Protein AF-A0A392RDR0-F1 (afdb_monomer)

Sequence (108 aa):
MLLKVFSWLFMRGRRVVRVLVFDHEIEKTAKANRKAARLARKAARLASVTQDISEEVVSSPHTSDDETNIMAAHNPAPPPPPPRRTLGDYGQRNNGEFANLGFQPANP

Secondary structure (DSSP, 8-state):
-HHHHHHHHH-------------HHHHHHHHHHHHHHHHHHHHHHHHHHHHHTTSSS------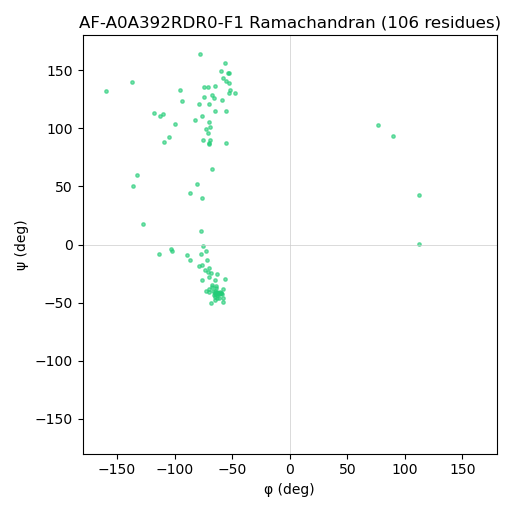------TTSTTSPPPPPPPPPPPGGGGS---SS--S--S------

Foldseek 3Di:
DVVVVVVVVPCPDDDDPDDDDDDPVVVVVVVVVVVVVVVVVVVVVVVVVVVVCVPDPDDDDDPDPDPPDPPPPPDDPPPPDPDDDDPVNVPDPDPPDCPPPDDDPPDD

Radius of gyration: 30.84 Å; Cα contacts (8 Å, |Δi|>4): 2; chains: 1; bounding box: 65×70×78 Å

Organism: NCBI:txid97028

Mean predicted aligned error: 21.56 Å

Structure (mmCIF, N/CA/C/O backbone):
data_AF-A0A392RDR0-F1
#
_entry.id   AF-A0A392RDR0-F1
#
loop_
_atom_site.group_PDB
_atom_site.id
_atom_site.type_symbol
_atom_site.label_atom_id
_atom_site.label_alt_id
_atom_site.label_comp_id
_atom_site.label_asym_id
_atom_site.label_entity_id
_atom_site.label_seq_id
_atom_site.pdbx_PDB_ins_code
_atom_site.Cartn_x
_atom_site.Cartn_y
_atom_site.Cartn_z
_atom_site.occupancy
_atom_site.B_iso_or_equiv
_atom_site.auth_seq_id
_atom_site.auth_comp_id
_atom_site.auth_asym_id
_atom_site.auth_atom_id
_atom_site.pdbx_PDB_model_num
ATOM 1 N N . MET A 1 1 ? 0.870 36.997 4.710 1.00 59.28 1 MET A N 1
ATOM 2 C CA . MET A 1 1 ? 1.284 35.617 5.076 1.00 59.28 1 MET A CA 1
ATOM 3 C C . MET A 1 1 ? 0.355 34.536 4.512 1.00 59.28 1 MET A C 1
ATOM 5 O O . MET A 1 1 ? 0.848 33.475 4.159 1.00 59.28 1 MET A O 1
ATOM 9 N N . LEU A 1 2 ? -0.942 34.817 4.334 1.00 58.28 2 LEU A N 1
ATOM 10 C CA . LEU A 1 2 ? -1.951 33.858 3.855 1.00 58.28 2 LEU A CA 1
ATOM 11 C C . LEU A 1 2 ? -1.731 33.332 2.417 1.00 58.28 2 LEU A C 1
ATOM 13 O O . LEU A 1 2 ? -1.929 32.151 2.154 1.00 58.28 2 LEU A O 1
ATOM 17 N N . LEU A 1 3 ? -1.225 34.169 1.501 1.00 57.44 3 LEU A N 1
ATOM 18 C CA . LEU A 1 3 ? -0.970 33.773 0.103 1.00 57.44 3 LEU A CA 1
ATOM 19 C C . LEU A 1 3 ? 0.170 32.746 -0.067 1.00 57.44 3 LEU A C 1
ATOM 21 O O . LEU A 1 3 ? 0.182 31.994 -1.037 1.00 57.44 3 LEU A O 1
ATOM 25 N N . LYS A 1 4 ? 1.122 32.679 0.877 1.00 56.97 4 LYS A N 1
ATOM 26 C CA . LYS A 1 4 ? 2.247 31.726 0.814 1.00 56.97 4 LYS A CA 1
ATOM 27 C C . LYS A 1 4 ? 1.828 30.298 1.175 1.00 56.97 4 LYS A C 1
ATOM 29 O O . LYS A 1 4 ? 2.373 29.354 0.612 1.00 56.97 4 LYS A O 1
ATOM 34 N N . VAL A 1 5 ? 0.833 30.144 2.051 1.00 60.75 5 VAL A N 1
ATOM 35 C CA . VAL A 1 5 ? 0.293 28.831 2.448 1.00 60.75 5 VAL A CA 1
ATOM 36 C C . VAL A 1 5 ? -0.484 28.191 1.294 1.00 60.75 5 VAL A C 1
ATOM 38 O O . VAL A 1 5 ? -0.349 26.996 1.040 1.00 60.75 5 VAL A O 1
ATOM 41 N N . PHE A 1 6 ? -1.227 28.995 0.527 1.00 58.59 6 PHE A N 1
ATOM 42 C CA . PHE A 1 6 ? -1.997 28.512 -0.624 1.00 58.59 6 PHE A CA 1
ATOM 43 C C . PHE A 1 6 ? -1.110 28.015 -1.777 1.00 58.59 6 PHE A C 1
ATOM 45 O O . PHE A 1 6 ? -1.437 27.024 -2.425 1.00 58.59 6 PHE A O 1
ATOM 52 N N . SER A 1 7 ? 0.047 28.653 -1.992 1.00 58.53 7 SER A N 1
ATOM 53 C CA . SER A 1 7 ? 1.023 28.227 -3.006 1.00 58.53 7 SER A CA 1
ATOM 54 C C . SER A 1 7 ? 1.606 26.833 -2.712 1.00 58.53 7 SER A C 1
ATOM 56 O O . SER A 1 7 ? 1.759 26.016 -3.620 1.00 58.53 7 SER A O 1
ATOM 58 N N . TRP A 1 8 ? 1.841 26.503 -1.434 1.00 58.00 8 TRP A N 1
ATOM 59 C CA . TRP A 1 8 ? 2.312 25.172 -1.025 1.00 58.00 8 TRP A CA 1
ATOM 60 C C . TRP A 1 8 ? 1.253 24.078 -1.246 1.00 58.00 8 TRP A C 1
ATOM 62 O O . TRP A 1 8 ? 1.584 22.974 -1.676 1.00 58.00 8 TRP A O 1
ATOM 72 N N . LEU A 1 9 ? -0.030 24.397 -1.036 1.00 62.50 9 LEU A N 1
ATOM 73 C CA . LEU A 1 9 ? -1.141 23.454 -1.213 1.00 62.50 9 LEU A CA 1
ATOM 74 C C . LEU A 1 9 ? -1.402 23.085 -2.691 1.00 62.50 9 LEU A C 1
ATOM 76 O O . LEU A 1 9 ? -1.996 22.041 -2.964 1.00 62.50 9 LEU A O 1
ATOM 80 N N . PHE A 1 10 ? -0.941 23.898 -3.650 1.00 58.03 10 PHE A N 1
ATOM 81 C CA . PHE A 1 10 ? -1.242 23.724 -5.079 1.00 58.03 10 PHE A CA 1
ATOM 82 C C . PHE A 1 10 ? -0.106 23.102 -5.918 1.00 58.03 10 PHE A C 1
ATOM 84 O O . PHE A 1 10 ? -0.324 22.739 -7.072 1.00 58.03 10 PHE A O 1
ATOM 91 N N . MET A 1 11 ? 1.089 22.867 -5.358 1.00 57.09 11 MET A N 1
ATOM 92 C CA . MET A 1 11 ? 2.165 22.117 -6.035 1.00 57.09 11 MET A CA 1
ATOM 93 C C . MET A 1 11 ? 1.975 20.589 -5.944 1.00 57.09 11 MET A C 1
ATOM 95 O O . MET A 1 11 ? 2.884 19.844 -5.575 1.00 57.09 11 MET A O 1
ATOM 99 N N . ARG A 1 12 ? 0.795 20.075 -6.316 1.00 65.00 12 ARG A N 1
ATOM 100 C CA . ARG A 1 12 ? 0.633 18.637 -6.587 1.00 65.00 12 ARG A CA 1
ATOM 101 C C . ARG A 1 12 ? 1.385 18.313 -7.880 1.00 65.00 12 ARG A C 1
ATOM 103 O O . ARG A 1 12 ? 0.986 18.711 -8.969 1.00 65.00 12 ARG A O 1
ATOM 110 N N . GLY A 1 13 ? 2.537 17.669 -7.705 1.00 62.94 13 GLY A N 1
ATOM 111 C CA . GLY A 1 13 ? 3.606 17.547 -8.690 1.00 62.94 13 GLY A CA 1
ATOM 112 C C . GLY A 1 13 ? 3.199 17.025 -10.068 1.00 62.94 13 GLY A C 1
ATOM 113 O O . GLY A 1 13 ? 2.338 16.157 -10.219 1.00 62.94 13 GLY A O 1
ATOM 114 N N . ARG A 1 14 ? 3.905 17.522 -11.091 1.00 67.88 14 ARG A N 1
ATOM 115 C CA . ARG A 1 14 ? 3.925 16.909 -12.422 1.00 67.88 14 ARG A CA 1
ATOM 116 C C . ARG A 1 14 ? 4.445 15.480 -12.296 1.00 67.88 14 ARG A C 1
ATOM 118 O O . ARG A 1 14 ? 5.540 15.253 -11.783 1.00 67.88 14 ARG A O 1
ATOM 125 N N . ARG A 1 15 ? 3.661 14.520 -12.783 1.00 66.62 15 ARG A N 1
ATOM 126 C CA . ARG A 1 15 ? 4.068 13.117 -12.872 1.00 66.62 15 ARG A CA 1
ATOM 127 C C . ARG A 1 15 ? 5.093 12.983 -13.994 1.00 66.62 15 ARG A C 1
ATOM 129 O O . ARG A 1 15 ? 4.731 12.959 -15.163 1.00 66.62 15 ARG A O 1
ATOM 136 N N . VAL A 1 16 ? 6.372 12.940 -13.632 1.00 65.88 16 VAL A N 1
ATOM 137 C CA . VAL A 1 16 ? 7.437 12.539 -14.555 1.00 65.88 16 VAL A CA 1
ATOM 138 C C . VAL A 1 16 ? 7.405 11.015 -14.626 1.00 65.88 16 VAL A C 1
ATOM 140 O O . VAL A 1 16 ? 7.548 10.358 -13.594 1.00 65.88 16 VAL A O 1
ATOM 143 N N . VAL A 1 17 ? 7.197 10.455 -15.820 1.00 65.06 17 VAL A N 1
ATOM 144 C CA . VAL A 1 17 ? 7.333 9.012 -16.063 1.00 65.06 17 VAL A CA 1
ATOM 145 C C . VAL A 1 17 ? 8.822 8.687 -15.977 1.00 65.06 17 VAL A C 1
ATOM 147 O O . VAL A 1 17 ? 9.554 8.777 -16.956 1.00 65.06 17 VAL A O 1
ATOM 150 N N . ARG A 1 18 ? 9.300 8.414 -14.762 1.00 69.50 18 ARG A N 1
ATOM 151 C CA . ARG A 1 18 ? 10.651 7.910 -14.522 1.00 69.50 18 ARG A CA 1
ATOM 152 C C . ARG A 1 18 ? 10.571 6.398 -14.424 1.00 69.50 18 ARG A C 1
ATOM 154 O O . ARG A 1 18 ? 9.712 5.880 -13.713 1.00 69.50 18 ARG A O 1
ATOM 161 N N . VAL A 1 19 ? 11.466 5.711 -15.129 1.00 80.19 19 VAL A N 1
ATOM 162 C CA . VAL A 1 19 ? 11.727 4.289 -14.894 1.00 80.19 19 VAL A CA 1
ATOM 163 C C . VAL A 1 19 ? 12.079 4.152 -13.411 1.00 80.19 19 VAL A C 1
ATOM 165 O O . VAL A 1 19 ? 13.046 4.753 -12.945 1.00 8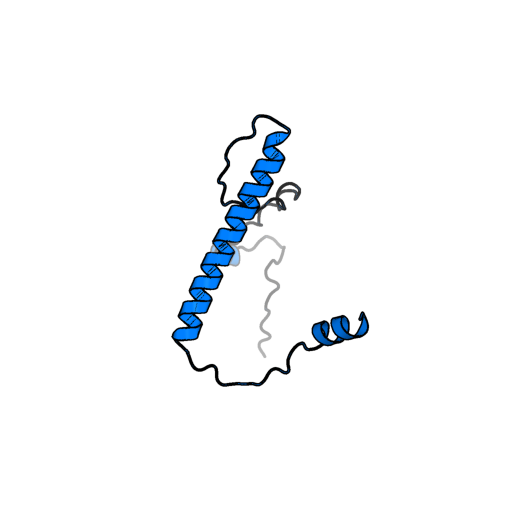0.19 19 VAL A O 1
ATOM 168 N N . LEU A 1 20 ? 11.232 3.452 -12.653 1.00 75.31 20 LEU A N 1
ATOM 169 C CA . LEU A 1 20 ? 11.432 3.225 -11.225 1.00 75.31 20 LEU A CA 1
ATOM 170 C C . LEU A 1 20 ? 12.523 2.167 -11.065 1.00 75.31 20 LEU A C 1
ATOM 172 O O . LEU A 1 20 ? 12.246 0.970 -11.059 1.00 75.31 20 LEU A O 1
ATOM 176 N N . VAL A 1 21 ? 13.771 2.618 -10.989 1.00 86.19 21 VAL A N 1
ATOM 177 C CA . VAL A 1 21 ? 14.893 1.756 -10.615 1.00 86.19 21 VAL A CA 1
ATOM 178 C C . VAL A 1 21 ? 14.813 1.502 -9.114 1.00 86.19 21 VAL A C 1
ATOM 180 O O . VAL A 1 21 ? 14.536 2.4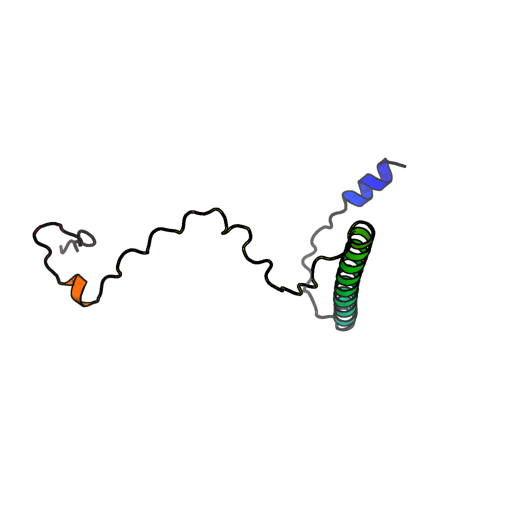15 -8.334 1.00 86.19 21 VAL A O 1
ATOM 183 N N . PHE A 1 22 ? 15.016 0.249 -8.716 1.00 91.00 22 PHE A N 1
ATOM 184 C CA . PHE A 1 22 ? 15.048 -0.121 -7.309 1.00 91.00 22 PHE A CA 1
ATOM 185 C C . PHE A 1 22 ? 16.257 0.515 -6.617 1.00 91.00 22 PHE A C 1
ATOM 187 O O . PHE A 1 22 ? 17.394 0.309 -7.039 1.00 91.00 22 PHE A O 1
ATOM 194 N N . ASP A 1 23 ? 15.997 1.238 -5.531 1.00 94.69 23 ASP A N 1
ATOM 195 C CA . ASP A 1 23 ? 17.017 1.814 -4.663 1.00 94.69 23 ASP A CA 1
ATOM 196 C C . ASP A 1 23 ? 16.889 1.202 -3.260 1.00 94.69 23 ASP A C 1
ATOM 198 O O . ASP A 1 23 ? 15.889 1.382 -2.554 1.00 94.69 23 ASP A O 1
ATOM 202 N N . HIS A 1 24 ? 17.907 0.436 -2.867 1.00 95.62 24 HIS A N 1
ATOM 203 C CA . HIS A 1 24 ? 17.930 -0.304 -1.604 1.00 95.62 24 HIS A CA 1
ATOM 204 C C . HIS A 1 24 ? 17.934 0.612 -0.376 1.00 95.62 24 HIS A C 1
ATOM 206 O O . HIS A 1 24 ? 17.412 0.244 0.680 1.00 95.62 24 HIS A O 1
ATOM 212 N N . GLU A 1 25 ? 18.508 1.809 -0.485 1.00 95.31 25 GLU A N 1
ATOM 213 C CA . GLU A 1 25 ? 18.553 2.768 0.620 1.00 95.31 25 GLU A CA 1
ATOM 214 C C . GLU A 1 25 ? 17.168 3.378 0.866 1.00 95.31 25 GLU A C 1
ATOM 216 O O . GLU A 1 25 ? 16.714 3.481 2.014 1.00 95.31 25 GLU A O 1
ATOM 221 N N . ILE A 1 26 ? 16.439 3.676 -0.214 1.00 93.62 26 ILE A N 1
ATOM 222 C CA . ILE A 1 26 ? 15.053 4.154 -0.144 1.00 93.62 26 ILE A CA 1
ATOM 223 C C . ILE A 1 26 ? 14.139 3.071 0.438 1.00 93.62 26 ILE A C 1
ATOM 225 O O . ILE A 1 26 ? 13.323 3.366 1.312 1.00 93.62 26 ILE A O 1
ATOM 229 N N . GLU A 1 27 ? 14.289 1.809 0.033 1.00 95.00 27 GLU A N 1
ATOM 230 C CA . GLU A 1 27 ? 13.442 0.728 0.554 1.00 95.00 27 GLU A CA 1
ATOM 231 C C . GLU A 1 27 ? 13.645 0.509 2.063 1.00 95.00 27 GLU A C 1
ATOM 233 O O . GLU A 1 27 ? 12.676 0.370 2.818 1.00 95.00 27 GLU A O 1
ATOM 238 N N . LYS A 1 28 ? 14.894 0.549 2.547 1.00 97.25 28 LYS 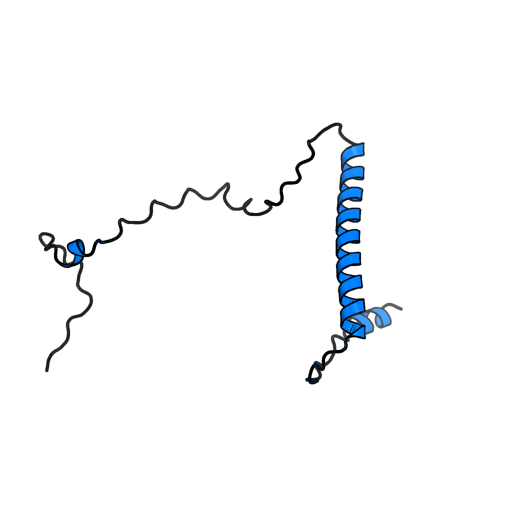A N 1
ATOM 239 C CA . LYS A 1 28 ? 15.197 0.444 3.986 1.00 97.25 28 LYS A CA 1
ATOM 240 C C . LYS A 1 28 ? 14.500 1.535 4.796 1.00 97.25 28 LYS A C 1
ATOM 242 O O . LYS A 1 28 ? 13.852 1.235 5.805 1.00 97.25 28 LYS A O 1
ATOM 247 N N . THR A 1 29 ? 14.616 2.787 4.358 1.00 97.44 29 THR A N 1
ATOM 248 C CA . THR A 1 29 ? 14.026 3.931 5.066 1.00 97.44 29 THR A CA 1
ATOM 249 C C . THR A 1 29 ? 12.502 3.930 4.976 1.00 97.44 29 THR A C 1
ATOM 251 O O . THR A 1 29 ? 11.825 4.112 5.990 1.00 97.44 29 THR A O 1
ATOM 254 N N . ALA A 1 30 ? 11.930 3.609 3.814 1.00 96.69 30 ALA A N 1
ATOM 255 C CA . ALA A 1 30 ? 10.489 3.464 3.639 1.00 96.69 30 ALA A CA 1
ATOM 256 C C . ALA A 1 30 ? 9.909 2.383 4.565 1.00 96.69 30 ALA A C 1
ATOM 258 O O . ALA A 1 30 ? 8.872 2.590 5.206 1.00 96.69 30 ALA A O 1
ATOM 259 N N . LYS A 1 31 ? 10.597 1.244 4.703 1.00 97.56 31 LYS A N 1
ATOM 260 C CA . LYS A 1 31 ? 10.203 0.160 5.611 1.00 97.56 31 LYS A CA 1
ATOM 261 C C . LYS A 1 31 ? 10.260 0.589 7.077 1.00 97.56 31 LYS A C 1
ATOM 263 O O . LYS A 1 31 ? 9.336 0.272 7.831 1.00 97.56 31 LYS A O 1
ATOM 268 N N . ALA A 1 32 ? 11.295 1.323 7.481 1.00 97.88 32 ALA A N 1
ATOM 269 C CA . ALA A 1 32 ? 11.383 1.904 8.820 1.00 97.88 32 ALA A CA 1
ATOM 270 C C . ALA A 1 32 ? 10.229 2.891 9.082 1.00 97.88 32 ALA A C 1
ATOM 272 O O . ALA A 1 32 ? 9.536 2.762 10.091 1.00 97.88 32 ALA A O 1
ATOM 273 N N . ASN A 1 33 ? 9.934 3.783 8.132 1.00 97.94 33 ASN A N 1
ATOM 274 C CA . ASN A 1 33 ? 8.849 4.762 8.237 1.00 97.94 33 ASN A CA 1
ATOM 275 C C . ASN A 1 33 ? 7.471 4.099 8.361 1.00 97.94 33 ASN A C 1
ATOM 277 O O . ASN A 1 33 ? 6.671 4.488 9.211 1.00 97.94 33 ASN A O 1
ATOM 281 N N . ARG A 1 34 ? 7.195 3.043 7.584 1.00 97.88 34 ARG A N 1
ATOM 282 C CA . ARG A 1 34 ? 5.956 2.254 7.725 1.00 97.88 34 ARG A CA 1
ATOM 283 C C . ARG A 1 34 ? 5.825 1.645 9.122 1.00 97.88 34 ARG A C 1
ATOM 285 O O . ARG A 1 34 ? 4.737 1.666 9.699 1.00 97.88 34 ARG A O 1
ATOM 292 N N . LYS A 1 35 ? 6.918 1.116 9.686 1.00 98.44 35 LYS A N 1
ATOM 293 C CA . LYS A 1 35 ? 6.922 0.571 11.054 1.00 98.44 35 LYS A CA 1
ATOM 294 C C . LYS A 1 35 ? 6.665 1.663 12.089 1.00 98.44 35 LYS A C 1
ATOM 296 O O . LYS A 1 35 ? 5.798 1.469 12.937 1.00 98.44 35 LYS A O 1
ATOM 301 N N . ALA A 1 36 ? 7.359 2.795 11.989 1.00 97.06 36 ALA A N 1
ATOM 302 C CA . ALA A 1 36 ? 7.175 3.935 12.882 1.00 97.06 36 ALA A CA 1
ATOM 303 C C . ALA A 1 36 ? 5.728 4.447 12.845 1.00 97.06 36 ALA A C 1
ATOM 305 O O . ALA A 1 36 ? 5.099 4.583 13.889 1.00 97.06 36 ALA A O 1
ATOM 306 N N . ALA A 1 37 ? 5.147 4.605 11.652 1.00 97.75 37 ALA A N 1
ATOM 307 C CA . ALA A 1 37 ? 3.752 5.008 11.490 1.00 97.75 37 ALA A CA 1
ATOM 308 C C . ALA A 1 37 ? 2.772 4.006 12.123 1.00 97.75 37 ALA A C 1
ATOM 310 O O . ALA A 1 37 ? 1.804 4.403 12.771 1.00 97.75 37 ALA A O 1
ATOM 311 N N . ARG A 1 38 ? 3.024 2.697 11.981 1.00 97.62 38 ARG A N 1
ATOM 312 C CA . ARG A 1 38 ? 2.206 1.662 12.631 1.00 97.62 38 ARG A CA 1
ATOM 313 C C . ARG A 1 38 ? 2.286 1.757 14.155 1.00 97.62 38 ARG A C 1
ATOM 315 O O . ARG A 1 38 ? 1.257 1.633 14.811 1.00 97.62 38 ARG A O 1
ATOM 322 N N . LEU A 1 39 ? 3.479 1.969 14.709 1.00 97.50 39 LEU A N 1
ATOM 323 C CA . LEU A 1 39 ? 3.661 2.148 16.151 1.00 97.50 39 LEU A CA 1
ATOM 324 C C . LEU A 1 39 ? 2.985 3.429 16.649 1.00 97.50 39 LEU A C 1
ATOM 326 O O . LEU A 1 39 ? 2.262 3.364 17.635 1.00 97.50 39 LEU A O 1
ATOM 330 N N . ALA A 1 40 ? 3.119 4.547 15.934 1.00 95.88 40 ALA A N 1
ATOM 331 C CA . ALA A 1 40 ? 2.452 5.803 16.272 1.00 95.88 40 ALA A CA 1
ATOM 332 C C . ALA A 1 40 ? 0.922 5.658 16.292 1.00 95.88 40 ALA A C 1
ATOM 334 O O . ALA A 1 40 ? 0.274 6.130 17.218 1.00 95.88 40 ALA A O 1
ATOM 335 N N . ARG A 1 41 ? 0.336 4.933 15.328 1.00 95.69 41 ARG A N 1
ATOM 336 C CA . ARG A 1 41 ? -1.107 4.626 15.327 1.00 95.69 41 ARG A CA 1
ATOM 337 C C . ARG A 1 41 ? -1.525 3.778 16.526 1.00 95.69 41 ARG A C 1
ATOM 339 O O . ARG A 1 41 ? -2.572 4.038 17.105 1.00 95.69 41 ARG A O 1
ATOM 346 N N . LYS A 1 42 ? -0.724 2.772 16.899 1.00 96.50 42 LYS A N 1
ATOM 347 C CA . LYS A 1 42 ? -0.983 1.966 18.103 1.00 96.50 42 LYS A CA 1
ATOM 348 C C . LYS A 1 42 ? -0.907 2.823 19.366 1.00 96.50 42 LYS A C 1
ATOM 350 O O . LYS A 1 42 ? -1.815 2.755 20.180 1.00 96.50 42 LYS A O 1
ATOM 355 N N . ALA A 1 43 ? 0.124 3.655 19.494 1.00 94.69 43 ALA A N 1
ATOM 356 C CA . ALA A 1 43 ? 0.285 4.561 20.626 1.00 94.69 43 ALA A CA 1
ATOM 357 C C . ALA A 1 43 ? -0.860 5.581 20.715 1.00 94.69 43 ALA A C 1
ATOM 359 O O . ALA A 1 43 ? -1.385 5.794 21.796 1.00 94.69 43 ALA A O 1
ATOM 360 N N . ALA A 1 44 ? -1.301 6.148 19.588 1.00 93.25 44 ALA A N 1
ATOM 361 C CA . ALA A 1 44 ? -2.436 7.068 19.549 1.00 93.25 44 ALA A CA 1
ATOM 362 C C . ALA A 1 44 ? -3.746 6.399 19.994 1.00 93.25 44 ALA A C 1
ATOM 364 O O . ALA A 1 44 ? -4.484 6.991 20.769 1.00 93.25 44 ALA A O 1
ATOM 365 N N . ARG A 1 45 ? -4.006 5.155 19.561 1.00 91.75 45 ARG A N 1
ATOM 366 C CA . ARG A 1 45 ? -5.159 4.372 20.039 1.00 91.75 45 ARG A CA 1
ATOM 367 C C . ARG A 1 45 ? -5.075 4.075 21.535 1.00 91.75 45 ARG A C 1
ATOM 369 O O . ARG A 1 45 ? -6.082 4.146 22.216 1.00 91.75 45 ARG A O 1
ATOM 376 N N . LEU A 1 46 ? -3.890 3.742 22.049 1.00 90.12 46 LEU A N 1
ATOM 377 C CA . LEU A 1 46 ? -3.707 3.548 23.490 1.00 90.12 46 LEU A CA 1
ATOM 378 C C . LEU A 1 46 ? -3.917 4.857 24.261 1.00 90.12 46 LEU A C 1
ATOM 380 O O . LEU A 1 46 ? -4.551 4.835 25.304 1.00 90.12 46 LEU A O 1
ATOM 384 N N . ALA A 1 47 ? -3.434 5.985 23.737 1.00 85.62 47 ALA A N 1
ATOM 385 C CA . ALA A 1 47 ? -3.605 7.296 24.355 1.00 85.62 47 ALA A CA 1
ATOM 386 C C . ALA A 1 47 ? -5.074 7.756 24.368 1.00 85.62 47 ALA A C 1
ATOM 388 O O . ALA A 1 47 ? -5.526 8.289 25.378 1.00 85.62 47 ALA A O 1
ATOM 389 N N . SER A 1 48 ? -5.830 7.516 23.288 1.00 76.44 48 SER A N 1
ATOM 390 C CA . SER A 1 48 ? -7.274 7.788 23.276 1.00 76.44 48 SER A CA 1
ATOM 391 C C . SER A 1 48 ? -8.002 6.889 24.270 1.00 76.44 48 SER A C 1
ATOM 393 O O . SER A 1 48 ? -8.748 7.385 25.098 1.00 76.44 48 SER A O 1
ATOM 395 N N . VAL A 1 49 ? -7.672 5.594 24.292 1.00 75.62 49 VAL A N 1
ATOM 396 C CA . VAL A 1 49 ? -8.220 4.647 25.271 1.00 75.62 49 VAL A CA 1
ATOM 397 C C . VAL A 1 49 ? -7.913 5.085 26.709 1.00 75.62 49 VAL A C 1
ATOM 399 O O . VAL A 1 49 ? -8.778 4.979 27.561 1.00 75.62 49 VAL A O 1
ATOM 402 N N . THR A 1 50 ? -6.731 5.632 27.012 1.00 63.22 50 THR A N 1
ATOM 403 C CA . THR A 1 50 ? -6.445 6.146 28.367 1.00 63.22 50 THR A CA 1
ATOM 404 C C . THR A 1 50 ? -7.205 7.418 28.733 1.00 63.22 50 THR A C 1
ATOM 406 O O . THR A 1 50 ? -7.437 7.622 29.920 1.00 63.22 50 THR A O 1
ATOM 409 N N . GLN A 1 51 ? -7.565 8.262 27.759 1.00 59.47 51 GLN A N 1
ATOM 410 C CA . GLN A 1 51 ? -8.465 9.392 28.008 1.00 59.47 51 GLN A CA 1
ATOM 411 C C . GLN A 1 51 ? -9.862 8.857 28.321 1.00 59.47 51 GLN A C 1
ATOM 413 O O . GLN A 1 51 ? -10.369 9.118 29.398 1.00 59.47 51 GLN A O 1
ATOM 418 N N . ASP A 1 52 ? -10.387 7.968 27.478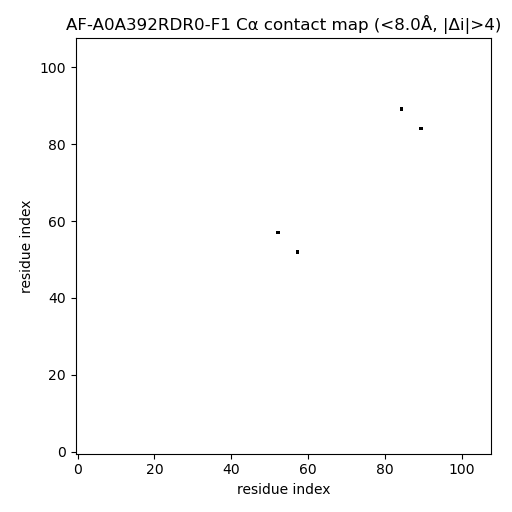 1.00 54.16 52 ASP A N 1
ATOM 419 C CA . ASP A 1 52 ? -11.717 7.379 27.666 1.00 54.16 52 ASP A CA 1
ATOM 420 C C . ASP A 1 52 ? -11.834 6.537 28.964 1.00 54.16 52 ASP A C 1
ATOM 422 O O . ASP A 1 52 ? -12.917 6.389 29.521 1.00 54.16 52 ASP A O 1
ATOM 426 N N . ILE A 1 53 ? -10.725 5.993 29.488 1.00 53.47 53 ILE A N 1
ATOM 427 C CA . ILE A 1 53 ? -10.688 5.229 30.754 1.00 53.47 53 ILE A CA 1
ATOM 428 C C . ILE A 1 53 ? -10.708 6.139 32.002 1.00 53.47 53 ILE A C 1
ATOM 430 O O . ILE A 1 53 ? -11.029 5.653 33.088 1.00 53.47 53 ILE A O 1
ATOM 434 N N . SER A 1 54 ? -10.387 7.438 31.908 1.00 50.38 54 SER A N 1
ATOM 435 C CA . SER A 1 54 ? -10.399 8.321 33.090 1.00 50.38 54 SER A CA 1
ATOM 436 C C . SER A 1 54 ? -11.793 8.761 33.546 1.00 50.38 54 SER A C 1
ATOM 438 O O . SER A 1 54 ? -11.922 9.295 34.649 1.00 50.38 54 SER A O 1
ATOM 440 N N . GLU A 1 55 ? -12.831 8.467 32.760 1.00 49.16 55 GLU A N 1
ATOM 441 C CA . GLU A 1 55 ? -14.218 8.853 33.038 1.00 49.16 55 GLU A CA 1
ATOM 442 C C . GLU A 1 55 ? -15.166 7.679 33.327 1.00 49.16 55 GLU A C 1
ATOM 444 O O . GLU A 1 55 ? -16.271 7.925 33.807 1.00 49.16 55 GLU A O 1
ATOM 449 N N . GLU A 1 56 ? -14.764 6.414 33.157 1.00 43.09 56 GLU A N 1
ATOM 450 C CA . GLU A 1 56 ? -15.575 5.290 33.640 1.00 43.09 56 GLU A CA 1
ATOM 451 C C . GLU A 1 56 ? -14.771 3.990 33.807 1.00 43.09 56 GLU A C 1
ATOM 453 O O . GLU A 1 56 ? -14.027 3.541 32.935 1.00 43.09 56 GLU A O 1
ATOM 458 N N . VAL A 1 57 ? -14.940 3.354 34.964 1.00 48.53 57 VAL A N 1
ATOM 459 C CA . VAL A 1 57 ? -14.372 2.047 35.295 1.00 48.53 57 VAL A CA 1
ATOM 460 C C . VAL A 1 57 ? -15.066 0.956 34.465 1.00 48.53 57 VAL A C 1
ATOM 462 O O . VAL A 1 57 ? -16.251 0.706 34.637 1.00 48.53 57 VAL A O 1
ATOM 465 N N . VAL A 1 58 ? -14.254 0.238 33.677 1.00 47.59 58 VAL A N 1
ATOM 466 C CA . VAL A 1 58 ? -14.484 -1.089 33.063 1.00 47.59 58 VAL A CA 1
ATOM 467 C C . VAL A 1 58 ? -15.399 -1.131 31.832 1.00 47.59 58 VAL A C 1
ATOM 469 O O . VAL A 1 58 ? -16.610 -1.293 31.918 1.00 47.59 58 VAL A O 1
ATOM 472 N N . SER A 1 59 ? -14.765 -1.256 30.663 1.00 49.91 59 SER A N 1
ATOM 473 C CA . SER A 1 59 ? -15.224 -2.225 29.666 1.00 49.91 59 SER A CA 1
ATOM 474 C C . SER A 1 59 ? -14.030 -2.967 29.054 1.00 49.91 59 SER A C 1
ATOM 476 O O . SER A 1 59 ? -12.941 -2.419 28.901 1.00 49.91 59 SER A O 1
ATOM 478 N N . SER A 1 60 ? -14.215 -4.268 28.840 1.00 52.47 60 SER A N 1
ATOM 479 C CA . SER A 1 60 ? -13.192 -5.320 28.728 1.00 52.47 60 SER A CA 1
ATOM 480 C C . SER A 1 60 ? -12.105 -5.114 27.654 1.00 52.47 60 SER A C 1
ATOM 482 O O . SER A 1 60 ? -12.381 -4.510 26.617 1.00 52.47 60 SER A O 1
ATOM 484 N N . PRO A 1 61 ? -10.911 -5.731 27.796 1.00 57.06 61 PRO A N 1
ATOM 485 C CA . PRO A 1 61 ? -9.934 -5.802 26.715 1.00 57.06 61 PRO A CA 1
ATOM 486 C C . PRO A 1 61 ? -10.446 -6.730 25.603 1.00 57.06 61 PRO A C 1
ATOM 488 O O . PRO A 1 61 ? -10.352 -7.951 25.712 1.00 57.06 61 PRO A O 1
ATOM 491 N N . HIS A 1 62 ? -10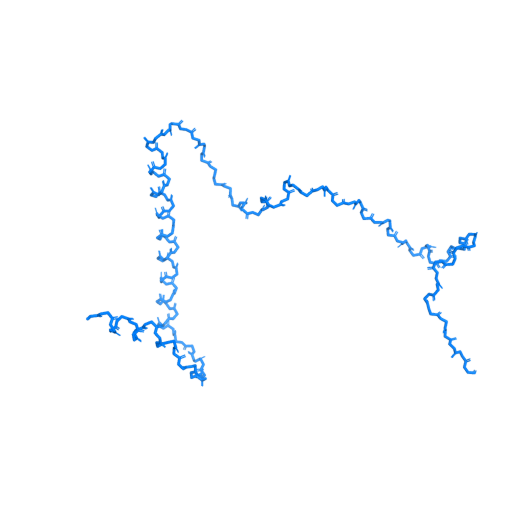.972 -6.163 24.518 1.00 39.22 62 HIS A N 1
ATOM 492 C CA . HIS A 1 62 ? -11.264 -6.913 23.298 1.00 39.22 62 HIS A CA 1
ATOM 493 C C . HIS A 1 62 ? -10.210 -6.587 22.237 1.00 39.22 62 HIS A C 1
ATOM 495 O O . HIS A 1 62 ? -10.319 -5.632 21.471 1.00 39.22 62 HIS A O 1
ATOM 501 N N . THR A 1 63 ? -9.146 -7.391 22.191 1.00 53.41 63 THR A N 1
ATOM 502 C CA . THR A 1 63 ? -8.453 -7.635 20.925 1.00 53.41 63 THR A CA 1
ATOM 503 C C . THR A 1 63 ? -9.385 -8.484 20.068 1.00 53.41 63 THR A C 1
ATOM 505 O O . THR A 1 63 ? -9.331 -9.711 20.123 1.00 53.41 63 THR A O 1
ATOM 508 N N . SER A 1 64 ? -10.286 -7.852 19.328 1.00 52.56 64 SER A N 1
ATOM 509 C CA . SER A 1 64 ? -10.956 -8.512 18.214 1.00 52.56 64 SER A CA 1
ATOM 510 C C . SER A 1 64 ? -10.514 -7.859 16.933 1.00 52.56 64 SER A C 1
ATOM 512 O O . SER A 1 64 ? -10.867 -6.722 16.619 1.00 52.56 64 SER A O 1
ATOM 514 N N . ASP A 1 65 ? -9.744 -8.617 16.179 1.00 46.09 65 ASP A N 1
ATOM 515 C CA . ASP A 1 65 ? -9.312 -8.291 14.834 1.00 46.09 65 ASP A CA 1
ATOM 516 C C . ASP A 1 65 ? -10.462 -8.511 13.827 1.00 46.09 65 ASP A C 1
ATOM 518 O O . ASP A 1 65 ? -10.241 -9.019 12.732 1.00 46.09 65 ASP A O 1
ATOM 522 N N . ASP A 1 66 ? -11.692 -8.145 14.198 1.00 54.03 66 ASP A N 1
ATOM 523 C CA . ASP A 1 66 ? -12.915 -8.403 13.434 1.00 54.03 66 ASP A CA 1
ATOM 524 C C . ASP A 1 66 ? -13.770 -7.131 13.323 1.00 54.03 66 ASP A C 1
ATOM 526 O O . ASP A 1 66 ? -14.910 -7.045 13.759 1.00 54.03 66 ASP A O 1
ATOM 530 N N . GLU A 1 67 ? -13.183 -6.092 12.730 1.00 51.41 67 GLU A N 1
ATOM 531 C CA . GLU A 1 67 ? -13.927 -4.955 12.163 1.00 51.41 67 GLU A CA 1
ATOM 532 C C . GLU A 1 67 ? -14.320 -5.286 10.712 1.00 51.41 67 GLU A C 1
ATOM 534 O O . GLU A 1 67 ? -14.176 -4.496 9.778 1.00 51.41 67 GLU A O 1
ATOM 539 N N . THR A 1 68 ? -14.801 -6.509 10.495 1.00 52.44 68 THR A N 1
ATOM 540 C CA . THR A 1 68 ? -15.636 -6.814 9.348 1.00 52.44 68 THR A CA 1
ATOM 541 C C . THR A 1 68 ? -17.033 -7.077 9.866 1.00 52.44 68 THR A C 1
ATOM 543 O O . THR A 1 68 ? -17.279 -8.102 10.482 1.00 52.44 68 THR A O 1
ATOM 546 N N . ASN A 1 69 ? -17.957 -6.172 9.524 1.00 50.31 69 ASN A N 1
ATOM 547 C CA . ASN A 1 69 ? -19.394 -6.442 9.400 1.00 50.31 69 ASN A CA 1
ATOM 548 C C . ASN A 1 69 ? -20.364 -5.804 10.420 1.00 50.31 69 ASN A C 1
ATOM 550 O O . ASN A 1 69 ? -21.371 -6.401 10.786 1.00 50.31 69 ASN A O 1
ATOM 554 N N . ILE A 1 70 ? -20.173 -4.526 10.762 1.00 52.88 70 ILE A N 1
ATOM 555 C CA . ILE A 1 70 ? -21.244 -3.699 11.367 1.00 52.88 70 ILE A CA 1
ATOM 556 C C . ILE A 1 70 ? -22.350 -3.283 10.371 1.00 52.88 70 ILE A C 1
ATOM 558 O O . ILE A 1 70 ? -23.374 -2.745 10.780 1.00 52.88 70 ILE A O 1
ATOM 562 N N . MET A 1 71 ? -22.209 -3.589 9.074 1.00 55.91 71 MET A N 1
ATOM 563 C CA . MET A 1 71 ? -23.252 -3.345 8.060 1.00 55.91 71 MET A CA 1
ATOM 564 C C . MET A 1 71 ? -24.239 -4.517 7.877 1.00 55.91 71 MET A C 1
ATOM 566 O O . MET A 1 71 ? -25.239 -4.352 7.183 1.00 55.91 71 MET A O 1
ATOM 570 N N . ALA A 1 72 ? -24.003 -5.693 8.478 1.00 57.94 72 ALA A N 1
ATOM 571 C CA . ALA A 1 72 ? -24.915 -6.842 8.354 1.00 57.94 72 ALA A CA 1
ATOM 572 C C . ALA A 1 72 ? -26.058 -6.861 9.374 1.00 57.94 72 ALA A C 1
ATOM 574 O O . ALA A 1 72 ? -27.009 -7.616 9.190 1.00 57.94 72 ALA A O 1
ATOM 575 N N . ALA A 1 73 ? -26.005 -6.049 10.432 1.00 56.38 73 ALA A N 1
ATOM 576 C CA . ALA A 1 73 ? -26.964 -6.157 11.532 1.00 56.38 73 ALA A CA 1
ATOM 577 C C . ALA A 1 73 ? -28.393 -5.683 11.184 1.00 56.38 73 ALA A C 1
ATOM 579 O O . ALA A 1 73 ? -29.322 -5.977 11.932 1.00 56.38 73 ALA A O 1
ATOM 580 N N . HIS A 1 74 ? -28.596 -4.975 10.064 1.00 57.47 74 HIS A N 1
ATOM 581 C CA . HIS A 1 74 ? -29.914 -4.455 9.672 1.00 57.47 74 HIS A CA 1
ATOM 582 C C . HIS A 1 74 ? -30.351 -4.834 8.251 1.00 57.47 74 HIS A C 1
ATOM 584 O O . HIS A 1 74 ? -31.264 -4.224 7.700 1.00 57.47 74 HIS A O 1
ATOM 590 N N . ASN A 1 75 ? -29.724 -5.841 7.641 1.00 63.31 75 ASN A N 1
ATOM 591 C CA . ASN A 1 75 ? -30.250 -6.383 6.394 1.00 63.31 75 ASN A CA 1
ATOM 592 C C . ASN A 1 75 ? -31.153 -7.574 6.743 1.00 63.31 75 ASN A C 1
ATOM 594 O O . ASN A 1 75 ? -30.665 -8.498 7.404 1.00 63.31 75 ASN A O 1
ATOM 598 N N . PRO A 1 76 ? -32.442 -7.602 6.344 1.00 75.62 76 PRO A N 1
ATOM 599 C CA . PRO A 1 76 ? -33.198 -8.845 6.406 1.00 75.62 76 PRO A CA 1
ATOM 600 C C . PRO A 1 76 ? -32.376 -9.909 5.681 1.00 75.62 76 PRO A C 1
ATOM 602 O O . PRO A 1 76 ? -31.813 -9.633 4.616 1.00 75.62 76 PRO A O 1
ATOM 605 N N . ALA A 1 77 ? -32.235 -11.084 6.301 1.00 76.50 77 ALA A N 1
ATOM 606 C CA . ALA A 1 77 ? -31.458 -12.171 5.723 1.00 76.50 77 ALA A CA 1
ATOM 607 C C . ALA A 1 77 ? -31.865 -12.338 4.248 1.00 76.50 77 ALA A C 1
ATOM 609 O O . ALA A 1 77 ? -33.070 -12.361 3.965 1.00 76.50 77 ALA A O 1
ATOM 610 N N . PRO A 1 78 ? -30.905 -12.393 3.303 1.00 78.94 78 PRO A N 1
ATOM 611 C CA . PRO A 1 78 ? -31.252 -12.583 1.906 1.00 78.94 78 PRO A CA 1
ATOM 612 C C . PRO A 1 78 ? -32.103 -13.853 1.790 1.00 78.94 78 PRO A C 1
ATOM 614 O O . PRO A 1 78 ? -31.833 -14.824 2.508 1.00 78.94 78 PRO A O 1
ATOM 617 N N . PRO A 1 79 ? -33.140 -13.857 0.931 1.00 82.75 79 PRO A N 1
ATOM 618 C CA . PRO A 1 79 ? -33.948 -15.049 0.736 1.00 82.75 79 PRO A CA 1
ATOM 619 C C . PRO A 1 79 ? -33.035 -16.231 0.383 1.00 82.75 79 PRO A C 1
ATOM 621 O O . PRO A 1 79 ? -31.990 -16.028 -0.251 1.00 82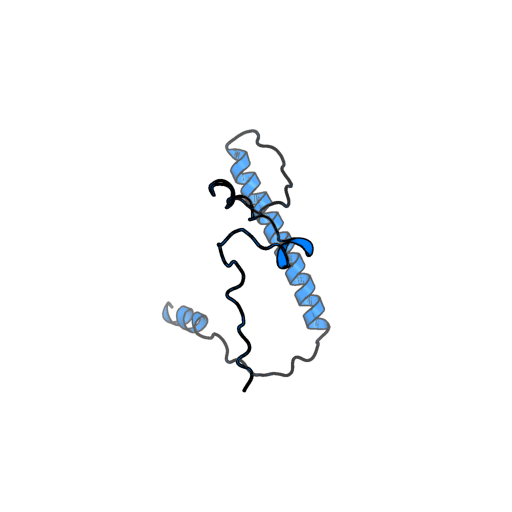.75 79 PRO A O 1
ATOM 624 N N . PRO A 1 80 ? -33.398 -17.458 0.799 1.00 85.31 80 PRO A N 1
ATOM 625 C CA . PRO A 1 80 ? -32.596 -18.629 0.491 1.00 85.31 80 PRO A CA 1
ATOM 626 C C . PRO A 1 80 ? -32.348 -18.696 -1.021 1.00 85.31 80 PRO A C 1
ATOM 628 O O . PRO A 1 80 ? -33.260 -18.402 -1.804 1.00 85.31 80 PRO A O 1
ATOM 631 N N . PRO A 1 81 ? -31.124 -19.050 -1.452 1.00 83.81 81 PRO A N 1
ATOM 632 C CA . PRO A 1 81 ? -30.829 -19.162 -2.869 1.00 83.81 81 PRO A CA 1
ATOM 633 C C . PRO A 1 81 ? -31.779 -20.183 -3.509 1.00 83.81 81 PRO A C 1
ATOM 635 O O . PRO A 1 81 ? -32.105 -21.194 -2.876 1.00 83.81 81 PRO A O 1
ATOM 638 N N . PRO A 1 82 ? -32.222 -19.949 -4.755 1.00 82.19 82 PRO A N 1
ATOM 639 C CA . PRO A 1 82 ? -33.092 -20.890 -5.438 1.00 82.19 82 PRO A CA 1
ATOM 640 C C . PRO A 1 82 ? -32.401 -22.258 -5.567 1.00 82.19 82 PRO A C 1
ATOM 642 O O . PRO A 1 82 ? -31.169 -22.316 -5.692 1.00 82.19 82 PRO A O 1
ATOM 645 N N . PRO A 1 83 ? -33.168 -23.363 -5.566 1.00 83.94 83 PRO A N 1
ATOM 646 C CA . PRO A 1 83 ? -32.623 -24.696 -5.783 1.00 83.94 83 PRO A CA 1
ATOM 647 C C . PRO A 1 83 ? -31.786 -24.748 -7.063 1.00 83.94 83 PRO A C 1
ATOM 649 O O . PRO A 1 83 ? -32.213 -24.303 -8.131 1.00 83.94 83 PRO A O 1
ATOM 652 N N . ARG A 1 84 ? -30.570 -25.289 -6.955 1.00 83.06 84 ARG A N 1
ATOM 653 C CA . ARG A 1 84 ? -29.719 -25.528 -8.122 1.00 83.06 84 ARG A CA 1
ATOM 654 C C . ARG A 1 84 ? -30.305 -26.677 -8.924 1.00 83.06 84 ARG A C 1
ATOM 656 O O . ARG A 1 84 ? -30.640 -27.709 -8.351 1.00 83.06 84 ARG A O 1
ATOM 663 N N . ARG A 1 85 ? -30.353 -26.508 -10.243 1.00 78.38 85 ARG A N 1
ATOM 664 C CA . ARG A 1 85 ? -30.706 -27.601 -11.143 1.00 78.38 85 ARG A CA 1
ATOM 665 C C . ARG A 1 85 ? -29.608 -28.666 -11.127 1.00 78.38 85 ARG A C 1
ATOM 667 O O . ARG A 1 85 ? -28.432 -28.336 -11.293 1.00 78.38 85 ARG A O 1
ATOM 674 N N . THR A 1 86 ? -29.974 -29.925 -10.910 1.00 79.75 86 THR A N 1
ATOM 675 C CA . THR A 1 86 ? -29.084 -31.078 -11.093 1.00 79.75 86 THR A CA 1
ATOM 676 C C . THR A 1 86 ? -28.956 -31.422 -12.579 1.00 79.75 86 THR A C 1
ATOM 678 O O . THR A 1 86 ? -29.775 -30.999 -13.393 1.00 79.75 86 THR A O 1
ATOM 681 N N . LEU A 1 87 ? -27.946 -32.215 -12.960 1.00 73.88 87 LEU A N 1
ATOM 682 C CA . LEU A 1 87 ? -27.793 -32.679 -14.348 1.00 73.88 87 LEU A CA 1
ATOM 683 C C . LEU A 1 87 ? -29.048 -33.422 -14.860 1.00 73.88 87 LEU A C 1
ATOM 685 O O . LEU A 1 87 ? -29.356 -33.351 -16.047 1.00 73.88 87 LEU A O 1
ATOM 689 N N . GLY A 1 88 ? -29.798 -34.082 -13.968 1.00 80.25 88 GLY A N 1
ATOM 690 C CA . GLY A 1 88 ? -31.060 -34.751 -14.300 1.00 80.25 88 GLY A CA 1
ATOM 691 C C . GLY A 1 88 ? -32.216 -33.793 -14.611 1.00 80.25 88 GLY A C 1
ATOM 692 O O . GLY A 1 88 ? -33.118 -34.148 -15.369 1.00 80.25 88 GLY A O 1
ATOM 693 N N . ASP A 1 89 ? -32.163 -32.557 -14.112 1.00 76.12 89 ASP A N 1
ATOM 694 C CA . ASP A 1 89 ? -33.263 -31.588 -14.216 1.00 76.12 89 ASP A CA 1
ATOM 695 C C . ASP A 1 89 ? -33.373 -30.973 -15.621 1.00 76.12 89 ASP A C 1
ATOM 697 O O . ASP A 1 89 ? -34.406 -30.409 -15.979 1.00 76.12 89 ASP A O 1
ATOM 701 N N . TYR A 1 90 ? -32.320 -31.082 -16.440 1.00 72.19 90 TYR A N 1
ATOM 702 C CA . TYR A 1 90 ? -32.286 -30.546 -17.806 1.00 72.19 90 TYR A CA 1
ATOM 703 C C . TYR A 1 90 ? -33.123 -31.363 -18.803 1.00 72.19 90 TYR A C 1
ATOM 705 O O . TYR A 1 90 ? -33.534 -30.830 -19.832 1.00 72.19 90 TYR A O 1
ATOM 713 N N . GLY A 1 91 ? -33.396 -32.639 -18.507 1.00 68.75 91 GLY A N 1
ATOM 714 C CA . GLY A 1 91 ? -34.184 -33.538 -19.361 1.00 68.75 91 GLY A CA 1
ATOM 715 C C . GLY A 1 91 ? -35.620 -33.767 -18.884 1.00 68.75 91 GLY A C 1
ATOM 716 O O . GLY A 1 91 ? -36.388 -34.459 -19.558 1.00 68.75 91 GLY A O 1
ATOM 717 N N . GLN A 1 92 ? -35.995 -33.216 -17.726 1.00 69.69 92 GLN A N 1
ATOM 718 C CA . GLN A 1 92 ? -37.307 -33.437 -17.133 1.00 69.69 92 GLN A CA 1
ATOM 719 C C . GLN A 1 92 ? -38.359 -32.605 -17.874 1.00 69.69 92 GLN A C 1
ATOM 721 O O . GLN A 1 92 ? -38.388 -31.379 -17.786 1.00 69.69 92 GLN A O 1
ATOM 726 N N . ARG A 1 93 ? -39.236 -33.287 -18.617 1.00 63.59 93 ARG A N 1
ATOM 727 C CA . ARG A 1 93 ? -40.419 -32.686 -19.243 1.00 63.59 93 ARG A CA 1
ATOM 728 C C . ARG A 1 93 ? -41.394 -32.311 -18.131 1.00 63.59 93 ARG A C 1
ATOM 730 O O . ARG A 1 93 ? -42.198 -33.132 -17.705 1.00 63.59 93 ARG A O 1
ATOM 737 N N . ASN A 1 94 ? -41.276 -31.099 -17.604 1.00 63.03 94 ASN A N 1
ATOM 738 C CA . ASN A 1 94 ? -42.319 -30.527 -16.773 1.00 63.03 94 ASN A CA 1
ATOM 739 C C . ASN A 1 94 ? -43.565 -30.329 -17.649 1.00 63.03 94 ASN A C 1
ATOM 741 O O . ASN A 1 94 ? -43.463 -29.928 -18.806 1.00 63.03 94 ASN A O 1
ATOM 745 N N . ASN A 1 95 ? -44.730 -30.693 -17.119 1.00 58.53 95 ASN A N 1
ATOM 746 C CA . ASN A 1 95 ? -45.997 -30.820 -17.843 1.00 58.53 95 ASN A CA 1
ATOM 747 C C . ASN A 1 95 ? -46.557 -29.464 -18.336 1.00 58.53 95 ASN A C 1
ATOM 749 O O . ASN A 1 95 ? -47.623 -29.044 -17.902 1.00 58.53 95 ASN A O 1
ATOM 753 N N . GLY A 1 96 ? -45.859 -28.787 -19.252 1.00 56.81 96 GLY A N 1
ATOM 754 C CA . GLY A 1 96 ? -46.375 -27.648 -20.015 1.00 56.81 96 GLY A CA 1
ATOM 755 C C . GLY A 1 96 ? -45.762 -26.276 -19.728 1.00 56.81 96 GLY A C 1
ATOM 756 O O . GLY A 1 96 ? -46.146 -25.325 -20.398 1.00 56.81 96 GLY A O 1
ATOM 757 N N . GLU A 1 97 ? -44.793 -26.137 -18.820 1.00 58.50 97 GLU A N 1
ATOM 758 C CA . GLU A 1 97 ? -44.133 -24.843 -18.586 1.00 58.50 97 GLU A CA 1
ATOM 759 C C . GLU A 1 97 ? -42.694 -24.887 -19.112 1.00 58.50 97 GLU A C 1
ATOM 761 O O . GLU A 1 97 ? -41.762 -25.287 -18.420 1.00 58.50 97 GLU A O 1
ATOM 766 N N . PHE A 1 98 ? -42.525 -24.553 -20.393 1.00 56.78 98 PHE A N 1
ATOM 767 C CA . PHE A 1 98 ? -41.258 -24.593 -21.127 1.00 56.78 98 PHE A CA 1
ATOM 768 C C . PHE A 1 98 ? -40.153 -23.765 -20.442 1.00 56.78 98 PHE A C 1
ATOM 770 O O . PHE A 1 98 ? -39.892 -22.620 -20.794 1.00 56.78 98 PHE A O 1
ATOM 777 N N . ALA A 1 99 ? -39.422 -24.369 -19.506 1.00 57.19 99 ALA A N 1
ATOM 778 C CA . ALA A 1 99 ? -38.292 -23.744 -18.814 1.00 57.19 99 ALA A CA 1
ATOM 779 C C . ALA A 1 99 ? -37.003 -23.695 -19.666 1.00 57.19 99 ALA A C 1
ATOM 781 O O . ALA A 1 99 ? -35.928 -23.416 -19.139 1.00 57.19 99 ALA A O 1
ATOM 782 N N . ASN A 1 100 ? -37.102 -23.993 -20.966 1.00 60.81 100 ASN A N 1
ATOM 783 C CA . ASN A 1 100 ? -35.988 -24.088 -21.910 1.00 60.81 100 ASN A CA 1
ATOM 784 C C . ASN A 1 100 ? -36.332 -23.389 -23.243 1.00 60.81 100 ASN A C 1
ATOM 786 O O . ASN A 1 100 ? -36.182 -23.970 -24.311 1.00 60.81 100 ASN A O 1
ATOM 790 N N . LEU A 1 101 ? -36.811 -22.140 -23.197 1.00 61.81 101 LEU A N 1
ATOM 791 C CA . LEU A 1 101 ? -36.938 -21.288 -24.397 1.00 61.81 101 LEU A CA 1
ATOM 792 C C . LEU A 1 101 ? -35.584 -20.721 -24.877 1.00 61.81 101 LEU A C 1
ATOM 794 O O . LEU A 1 101 ? -35.517 -20.007 -25.874 1.00 61.81 101 LEU A O 1
ATOM 798 N N . GLY A 1 102 ? -34.495 -21.019 -24.167 1.00 64.81 102 GLY A N 1
ATOM 799 C CA . GLY A 1 102 ? -33.149 -20.613 -24.543 1.00 64.81 102 GLY A CA 1
ATOM 800 C C . GLY A 1 102 ? -32.555 -21.560 -25.580 1.00 64.81 102 GLY A C 1
ATOM 801 O O . GLY A 1 102 ? -32.130 -22.654 -25.229 1.00 64.81 102 GLY A O 1
ATOM 802 N N . PHE A 1 103 ? -32.465 -21.065 -26.814 1.00 65.56 103 PHE A N 1
ATOM 803 C CA . PHE A 1 103 ? -31.783 -21.636 -27.981 1.00 65.56 103 PHE A CA 1
ATOM 804 C C . PHE A 1 103 ? -32.625 -22.566 -28.868 1.00 65.56 103 PHE A C 1
ATOM 806 O O . PHE A 1 103 ? -32.690 -23.779 -28.689 1.00 65.56 103 PHE A O 1
ATOM 813 N N . GLN A 1 104 ? -33.212 -21.959 -29.901 1.00 69.06 104 GLN A N 1
ATOM 814 C CA . GLN A 1 104 ? -33.670 -22.645 -31.105 1.00 69.06 104 GLN A CA 1
ATOM 815 C C . GLN A 1 104 ? -32.607 -22.435 -32.194 1.00 69.06 104 GLN A C 1
ATOM 817 O O . GLN A 1 104 ? -32.519 -21.327 -32.730 1.00 69.06 104 GLN A O 1
ATOM 822 N N . PRO A 1 105 ? -31.766 -23.433 -32.516 1.00 69.38 105 PRO A N 1
ATOM 823 C CA . PRO A 1 105 ? -30.902 -23.323 -33.680 1.00 69.38 105 PRO A CA 1
ATOM 824 C C . PR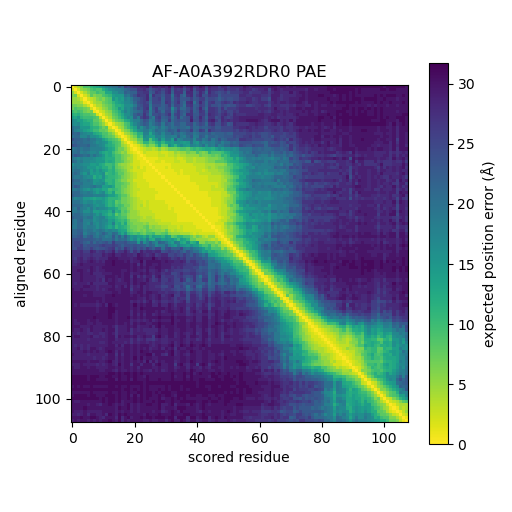O A 1 105 ? -31.787 -23.277 -34.928 1.00 69.38 105 PRO A C 1
ATOM 826 O O . PRO A 1 105 ? -32.490 -24.239 -35.235 1.00 69.38 105 PRO A O 1
ATOM 829 N N . ALA A 1 106 ? -31.771 -22.148 -35.635 1.00 67.88 106 ALA A N 1
ATOM 830 C CA . ALA A 1 106 ? -32.344 -22.057 -36.968 1.00 67.88 106 ALA A CA 1
ATOM 831 C C . ALA A 1 106 ? -31.433 -22.850 -37.913 1.00 67.88 106 ALA A C 1
ATOM 833 O O . ALA A 1 106 ? -30.387 -22.357 -38.333 1.0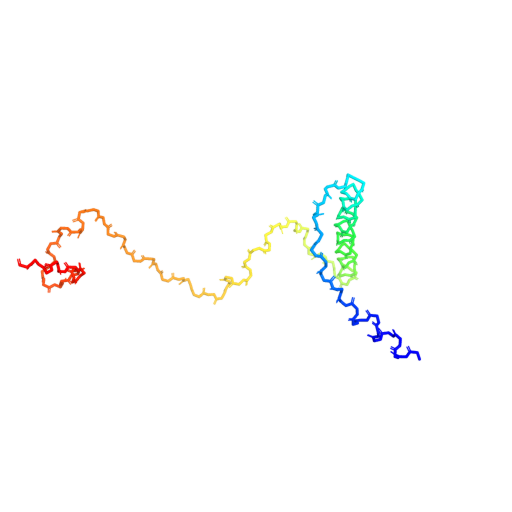0 67.88 106 ALA A O 1
ATOM 834 N N . ASN A 1 107 ? -31.781 -24.109 -38.168 1.00 63.69 107 ASN A N 1
ATOM 835 C CA . ASN A 1 107 ? -31.127 -24.877 -39.219 1.00 63.69 107 ASN A CA 1
ATOM 836 C C . ASN A 1 107 ? -31.648 -24.362 -40.579 1.00 63.69 107 ASN A C 1
ATOM 838 O O . ASN A 1 107 ? -32.872 -24.269 -40.714 1.00 63.69 107 ASN A O 1
ATOM 842 N N . PRO A 1 108 ? -30.777 -23.982 -41.534 1.00 67.06 108 PRO A N 1
ATOM 843 C CA . PRO A 1 108 ? -31.188 -23.634 -42.894 1.00 67.06 108 PRO A CA 1
ATOM 844 C C . PRO A 1 108 ? -31.751 -24.834 -43.667 1.00 67.06 108 PRO A C 1
ATOM 846 O O . PRO A 1 108 ? -31.388 -25.990 -43.338 1.00 67.06 108 PRO A O 1
#

pLDDT: mean 71.2, std 16.68, range [39.22, 98.44]

Solvent-accessible surface area (backbone atoms only — not comparable to full-atom values): 7563 Å² total; per-residue (Å²): 118,71,72,63,57,55,56,67,73,65,66,75,69,84,85,72,92,64,86,83,71,90,52,72,69,58,51,54,52,52,54,51,50,54,51,52,52,52,49,50,52,52,50,50,52,51,52,51,50,54,56,62,50,75,80,51,91,83,79,78,94,74,91,64,98,65,93,74,65,89,76,58,81,82,54,79,76,76,76,80,78,76,86,78,80,52,87,72,56,80,75,58,82,60,96,78,66,77,90,70,81,77,80,78,83,84,77,132